Protein AF-W1YDJ2-F1 (afdb_monomer_lite)

pLDDT: mean 84.34, std 13.23, range [39.0, 96.31]

Radius of gyration: 22.23 Å; chains: 1; bounding box: 43×20×68 Å

Sequence (67 aa):
ALASQPESPSVPIHNQIRGDDPLRLVGEKLIKENTAAMYATLNVNSEEKLHECVTMLRSARRIILTG

Organism: NCBI:txid408170

Foldseek 3Di:
DPDDDPPDPFDDDDDPDTPPDDPVVVVVVVVVVVVVVVVVVVVVCPPVNVVVVVVCVVPDPDDDDDD

Secondary structure (DSSP, 8-state):
-----------EEETTEETT--H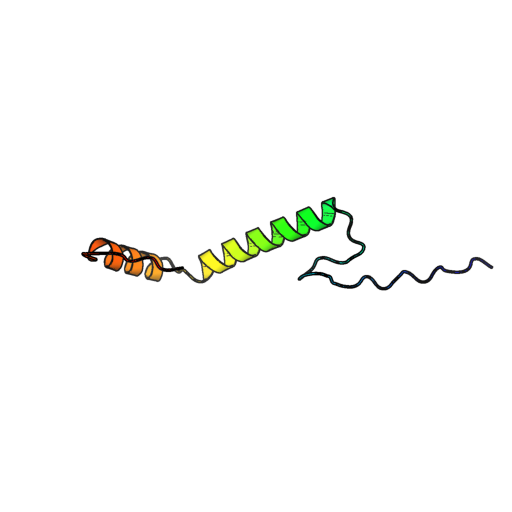HHHHHHHHHHHHHHHHHHHHHS-HHHHHHHHHHHHH-S------

Structure (mmCIF, N/CA/C/O backbone):
data_AF-W1YDJ2-F1
#
_entry.id   AF-W1YDJ2-F1
#
loop_
_atom_site.group_PDB
_atom_site.id
_atom_site.type_symbol
_atom_site.label_atom_id
_atom_site.label_alt_id
_atom_site.label_comp_id
_atom_site.label_asym_id
_atom_site.label_entity_id
_atom_site.label_seq_id
_atom_site.pdbx_PDB_ins_code
_atom_site.Cartn_x
_atom_site.Cartn_y
_atom_site.Cartn_z
_atom_site.occupancy
_atom_site.B_iso_or_equiv
_atom_site.auth_seq_id
_atom_site.auth_comp_id
_atom_site.auth_asym_id
_atom_site.auth_atom_id
_atom_site.pdbx_PDB_model_num
ATOM 1 N N . ALA A 1 1 ? 25.149 2.614 -47.232 1.00 39.00 1 ALA A N 1
ATOM 2 C CA . ALA A 1 1 ? 23.879 3.075 -46.643 1.00 39.00 1 ALA A CA 1
ATOM 3 C C . ALA A 1 1 ? 23.558 2.171 -45.459 1.00 39.00 1 ALA A C 1
ATOM 5 O O . ALA A 1 1 ? 23.276 1.002 -45.685 1.00 39.00 1 ALA A O 1
ATOM 6 N N . LEU A 1 2 ? 23.704 2.652 -44.221 1.00 46.28 2 LEU A N 1
ATOM 7 C CA . LEU A 1 2 ? 23.248 1.910 -43.042 1.00 46.28 2 LEU A CA 1
ATOM 8 C C . LEU A 1 2 ? 21.789 2.303 -42.812 1.00 46.28 2 LEU A C 1
ATOM 10 O O . LEU A 1 2 ? 21.513 3.433 -42.421 1.00 46.28 2 LEU A O 1
ATOM 14 N N . ALA A 1 3 ? 20.868 1.405 -43.153 1.00 50.16 3 ALA A N 1
ATOM 15 C CA . ALA A 1 3 ? 19.449 1.601 -42.910 1.00 50.16 3 ALA A CA 1
ATOM 16 C C . ALA A 1 3 ? 19.203 1.574 -41.397 1.00 50.16 3 ALA A C 1
ATOM 18 O O . ALA A 1 3 ? 19.376 0.540 -40.755 1.00 50.16 3 ALA A O 1
ATOM 19 N N . SER A 1 4 ? 18.831 2.721 -40.836 1.00 55.06 4 SER A N 1
ATOM 20 C CA . SER A 1 4 ? 18.320 2.843 -39.476 1.00 55.06 4 SER A CA 1
ATOM 21 C C . SER A 1 4 ? 17.079 1.955 -39.362 1.00 55.06 4 SER A C 1
ATOM 23 O O . SER A 1 4 ? 16.069 2.235 -40.010 1.00 55.06 4 SER A O 1
ATOM 25 N N . GLN A 1 5 ? 17.142 0.864 -38.594 1.00 58.12 5 GLN A N 1
ATOM 26 C CA . GLN A 1 5 ? 15.915 0.164 -38.215 1.00 58.12 5 GLN A CA 1
ATOM 27 C C . GLN A 1 5 ? 15.035 1.160 -37.447 1.00 58.12 5 GLN A C 1
ATOM 29 O O . GLN A 1 5 ? 15.550 1.840 -36.557 1.00 58.12 5 GLN A O 1
ATOM 34 N N . PRO A 1 6 ? 13.741 1.293 -37.780 1.00 55.16 6 PRO A N 1
ATOM 35 C CA . PRO A 1 6 ? 12.842 2.071 -36.950 1.00 55.16 6 PRO A CA 1
ATOM 36 C C . PRO A 1 6 ? 12.763 1.364 -35.597 1.00 55.16 6 PRO A C 1
ATOM 38 O O . PRO A 1 6 ? 12.328 0.216 -35.527 1.00 55.16 6 PRO A O 1
ATOM 41 N N . GLU A 1 7 ? 13.237 2.024 -34.539 1.00 61.41 7 GLU A N 1
ATOM 42 C CA . GLU A 1 7 ? 12.977 1.588 -33.170 1.00 61.41 7 GLU A CA 1
ATOM 43 C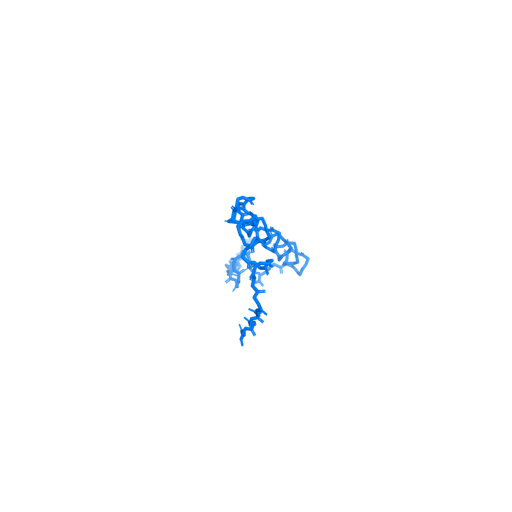 C . GLU A 1 7 ? 11.462 1.444 -33.024 1.00 61.41 7 GLU A C 1
ATOM 45 O O . GLU A 1 7 ? 10.717 2.420 -33.162 1.00 61.41 7 GLU A O 1
ATOM 50 N N . SER A 1 8 ? 11.000 0.207 -32.840 1.00 64.06 8 SER A N 1
ATOM 51 C CA . SER A 1 8 ? 9.589 -0.088 -32.621 1.00 64.06 8 SER A CA 1
ATOM 52 C C . SER A 1 8 ? 9.084 0.809 -31.491 1.00 64.06 8 SER A C 1
ATOM 54 O O . SER A 1 8 ? 9.713 0.842 -30.431 1.00 64.06 8 SER A O 1
ATOM 56 N N . PRO A 1 9 ? 7.984 1.560 -31.677 1.00 64.62 9 PRO A N 1
ATOM 57 C CA . PRO A 1 9 ? 7.510 2.469 -30.649 1.00 64.62 9 PRO A CA 1
ATOM 58 C C . PRO A 1 9 ? 7.203 1.663 -29.390 1.00 64.62 9 PRO A C 1
ATOM 60 O O . PRO A 1 9 ? 6.362 0.770 -29.396 1.00 64.62 9 PRO A O 1
ATOM 63 N N . SER A 1 10 ? 7.928 1.964 -28.319 1.00 71.38 10 SER A N 1
ATOM 64 C CA . SER A 1 10 ? 7.797 1.284 -27.038 1.00 71.38 10 SER A CA 1
ATOM 65 C C . SER A 1 10 ? 6.434 1.625 -26.414 1.00 71.38 10 SER A C 1
ATOM 67 O O . SER A 1 10 ? 6.221 2.715 -25.863 1.00 71.38 10 SER A O 1
ATOM 69 N N . VAL A 1 11 ? 5.479 0.706 -26.593 1.00 79.50 11 VAL A N 1
ATOM 70 C CA . VAL A 1 11 ? 4.071 0.852 -26.199 1.00 79.50 11 VAL A CA 1
ATOM 71 C C . VAL A 1 11 ? 3.920 0.576 -24.699 1.00 79.50 11 VAL A C 1
ATOM 73 O O . VAL A 1 11 ? 4.387 -0.466 -24.232 1.00 79.50 11 VAL A O 1
ATOM 76 N N . PRO A 1 12 ? 3.266 1.460 -23.923 1.00 80.25 12 PRO A N 1
ATOM 77 C CA . PRO A 1 12 ? 2.933 1.171 -22.533 1.00 80.25 12 PRO A CA 1
ATOM 78 C C . PRO A 1 12 ? 1.887 0.049 -22.454 1.00 80.25 12 PRO A C 1
ATOM 80 O O . PRO A 1 12 ? 0.855 0.108 -23.117 1.00 80.25 12 PRO A O 1
ATOM 83 N N . ILE A 1 13 ? 2.149 -0.963 -21.629 1.00 81.88 13 ILE A N 1
ATOM 84 C CA . ILE A 1 13 ? 1.230 -2.081 -21.366 1.00 81.88 13 ILE A CA 1
ATOM 85 C C . ILE A 1 13 ? 0.416 -1.824 -20.097 1.00 81.88 13 ILE A C 1
ATOM 87 O O . ILE A 1 13 ? -0.795 -2.026 -20.079 1.00 81.88 13 ILE A O 1
ATOM 91 N N . HIS A 1 14 ? 1.076 -1.395 -19.023 1.00 76.50 14 HIS A N 1
ATOM 92 C CA . HIS A 1 14 ? 0.437 -1.170 -17.731 1.00 76.50 14 HIS A CA 1
ATOM 93 C C . HIS A 1 14 ? 1.224 -0.135 -16.941 1.00 76.50 14 HIS A C 1
ATOM 95 O O . HIS A 1 14 ? 2.414 -0.329 -16.704 1.00 76.50 14 HIS A O 1
ATOM 101 N N . ASN A 1 15 ? 0.565 0.946 -16.523 1.00 84.12 15 ASN A N 1
ATOM 102 C CA . ASN A 1 15 ? 1.203 2.042 -15.800 1.00 84.12 15 ASN A CA 1
ATOM 103 C C . ASN A 1 15 ? 2.506 2.501 -16.500 1.00 84.12 15 ASN A C 1
ATOM 105 O O . ASN A 1 15 ? 2.452 3.071 -17.588 1.00 84.12 15 ASN A O 1
ATOM 109 N N . GLN A 1 16 ? 3.674 2.216 -15.912 1.00 85.75 16 GLN A N 1
ATOM 110 C CA . GLN A 1 16 ? 4.993 2.564 -16.460 1.00 85.75 16 GLN A CA 1
ATOM 111 C C . GLN A 1 16 ? 5.714 1.396 -17.158 1.00 85.75 16 GLN A C 1
ATOM 113 O O . GLN A 1 16 ? 6.840 1.568 -17.636 1.00 85.75 16 GLN A O 1
ATOM 118 N N . ILE A 1 17 ? 5.103 0.211 -17.209 1.00 87.12 17 ILE A N 1
ATOM 119 C CA . ILE A 1 17 ? 5.625 -0.977 -17.891 1.00 87.12 17 ILE A CA 1
ATOM 120 C C . ILE A 1 17 ? 5.380 -0.834 -19.389 1.00 87.12 17 ILE A C 1
ATOM 122 O O . ILE A 1 17 ? 4.254 -0.587 -19.825 1.00 87.12 17 ILE A O 1
ATOM 126 N N . ARG A 1 18 ? 6.438 -1.008 -20.175 1.00 88.12 18 ARG A N 1
ATOM 127 C CA . ARG A 1 18 ? 6.432 -0.944 -21.637 1.00 88.12 18 ARG A CA 1
ATOM 128 C C . ARG A 1 18 ? 6.649 -2.342 -22.210 1.00 88.12 18 ARG A C 1
ATOM 130 O O . ARG A 1 18 ? 7.249 -3.193 -21.560 1.00 88.12 18 ARG A O 1
ATOM 137 N N . GLY A 1 19 ? 6.125 -2.598 -23.406 1.00 84.12 19 GLY A N 1
ATOM 138 C CA . GLY A 1 19 ? 6.109 -3.948 -23.985 1.00 84.12 19 GLY A CA 1
ATOM 139 C C . GLY A 1 19 ? 7.464 -4.521 -24.387 1.00 84.12 19 GLY A C 1
ATOM 140 O O . GLY A 1 19 ? 7.581 -5.721 -24.602 1.00 84.12 19 GLY A O 1
ATOM 141 N N . ASP A 1 20 ? 8.476 -3.675 -24.455 1.00 88.12 20 ASP A N 1
ATOM 142 C CA . ASP A 1 20 ? 9.874 -3.985 -24.735 1.00 88.12 20 ASP A CA 1
ATOM 143 C C . ASP A 1 20 ? 10.749 -4.006 -23.470 1.00 88.12 20 ASP A C 1
ATOM 145 O O . ASP A 1 20 ? 11.953 -4.250 -23.561 1.00 88.12 20 ASP A O 1
ATOM 149 N N . ASP A 1 21 ? 10.174 -3.776 -22.283 1.00 86.38 21 ASP A N 1
ATOM 150 C CA . ASP A 1 21 ? 10.936 -3.838 -21.039 1.00 86.38 21 ASP A CA 1
ATOM 151 C C . ASP A 1 21 ? 11.454 -5.269 -20.793 1.00 86.38 21 ASP A C 1
ATOM 153 O O . ASP A 1 21 ? 10.675 -6.230 -20.796 1.00 86.38 21 ASP A O 1
ATOM 157 N N . PRO A 1 22 ? 12.748 -5.450 -20.472 1.00 90.50 22 PRO A N 1
ATOM 158 C CA . PRO A 1 22 ? 13.230 -6.740 -20.003 1.00 90.50 22 PRO A CA 1
ATOM 159 C C . PRO A 1 22 ? 12.565 -7.090 -18.664 1.00 90.50 22 PRO A C 1
ATOM 161 O O . PRO A 1 22 ? 12.342 -6.214 -17.827 1.00 90.50 22 PRO A O 1
ATOM 164 N N . LEU A 1 23 ? 12.325 -8.382 -18.406 1.00 90.44 23 LEU A N 1
ATOM 165 C CA . LEU A 1 23 ? 11.623 -8.855 -17.197 1.00 90.44 23 LEU A CA 1
ATOM 166 C C . LEU A 1 23 ? 12.188 -8.296 -15.885 1.00 90.44 23 LEU A C 1
ATOM 168 O O . LEU A 1 23 ? 11.439 -8.021 -14.951 1.00 90.44 23 LEU A O 1
ATOM 172 N N . ARG A 1 24 ? 13.506 -8.085 -15.819 1.00 92.00 24 ARG A N 1
ATOM 173 C CA . ARG A 1 24 ? 14.149 -7.438 -14.672 1.00 92.00 24 ARG A CA 1
ATOM 174 C C . ARG A 1 24 ? 13.605 -6.026 -14.430 1.00 92.00 24 ARG A C 1
ATOM 176 O O . ARG A 1 24 ? 13.244 -5.703 -13.304 1.00 92.00 24 ARG A O 1
ATOM 183 N N . LEU A 1 25 ? 13.527 -5.210 -15.480 1.00 92.06 25 LEU A N 1
ATOM 184 C CA . LEU A 1 25 ? 13.045 -3.832 -15.405 1.00 92.06 25 LEU A CA 1
ATOM 185 C C . LEU A 1 25 ? 11.543 -3.783 -15.108 1.00 92.06 25 LEU A C 1
ATOM 187 O O . LEU A 1 25 ? 11.096 -2.932 -14.343 1.00 92.06 25 LEU A O 1
ATOM 191 N N . VAL A 1 26 ? 10.773 -4.732 -15.648 1.00 91.25 26 VAL A N 1
ATOM 192 C CA . VAL A 1 26 ? 9.365 -4.921 -15.267 1.00 91.25 26 VAL A CA 1
ATOM 193 C C . VAL A 1 26 ? 9.250 -5.165 -13.760 1.00 91.25 26 VAL A C 1
ATOM 195 O O . VAL A 1 26 ? 8.466 -4.496 -13.091 1.00 91.25 26 VAL A O 1
ATOM 198 N N . GLY A 1 27 ? 10.069 -6.064 -13.204 1.00 91.38 27 GLY A N 1
ATOM 199 C CA . GLY A 1 27 ? 10.110 -6.332 -11.764 1.00 91.38 27 GLY A CA 1
ATOM 200 C C . GLY A 1 27 ? 10.449 -5.093 -10.930 1.00 91.38 27 GLY A C 1
ATOM 201 O O . GLY A 1 27 ? 9.761 -4.801 -9.953 1.00 91.38 27 GLY A O 1
ATOM 202 N N . GLU A 1 28 ? 11.457 -4.319 -11.339 1.00 93.81 28 GLU A N 1
ATOM 203 C CA . GLU A 1 28 ? 11.832 -3.059 -10.679 1.00 93.81 28 GLU A CA 1
ATOM 204 C C . GLU A 1 28 ? 10.673 -2.043 -10.683 1.00 93.81 28 GLU A C 1
ATOM 206 O O . GLU A 1 28 ? 10.389 -1.414 -9.659 1.00 93.81 28 GLU A O 1
ATOM 211 N N . LYS A 1 29 ? 9.950 -1.925 -11.805 1.00 93.06 29 LYS A N 1
ATOM 212 C CA . LYS A 1 29 ? 8.773 -1.052 -11.934 1.00 93.06 29 LYS A CA 1
ATOM 213 C C . LYS A 1 29 ? 7.619 -1.499 -11.034 1.00 93.06 29 LYS A C 1
ATOM 215 O O . LYS A 1 29 ? 7.046 -0.661 -10.342 1.00 93.06 29 LYS A O 1
ATOM 220 N N . LEU A 1 30 ? 7.334 -2.801 -10.978 1.00 91.94 30 LEU A N 1
ATOM 221 C CA . LEU A 1 30 ? 6.297 -3.363 -10.104 1.00 91.94 30 LEU A CA 1
ATOM 222 C C . LEU A 1 30 ? 6.601 -3.121 -8.619 1.00 91.94 30 LEU A C 1
ATOM 224 O O . LEU A 1 30 ? 5.723 -2.705 -7.864 1.00 91.94 30 LEU A O 1
ATOM 228 N N . ILE A 1 31 ? 7.851 -3.330 -8.191 1.00 93.38 31 ILE A N 1
ATOM 229 C CA . ILE A 1 31 ? 8.269 -3.079 -6.801 1.00 93.38 31 ILE A CA 1
ATOM 230 C C . ILE A 1 31 ? 8.112 -1.596 -6.451 1.00 93.38 31 ILE A C 1
ATOM 232 O O . ILE A 1 31 ? 7.602 -1.259 -5.377 1.00 93.38 31 ILE A O 1
ATOM 236 N N . LYS A 1 32 ? 8.527 -0.704 -7.357 1.00 92.44 32 LYS A N 1
ATOM 237 C CA . LYS A 1 32 ? 8.392 0.744 -7.178 1.00 92.44 32 LYS A CA 1
ATOM 238 C C . LYS A 1 32 ? 6.929 1.158 -7.037 1.00 92.44 32 LYS A C 1
ATOM 240 O O . LYS A 1 32 ? 6.611 1.955 -6.158 1.00 92.44 32 LYS A O 1
ATOM 245 N N . GLU A 1 33 ? 6.048 0.613 -7.869 1.00 90.12 33 GLU A N 1
ATOM 246 C CA . GLU A 1 33 ? 4.615 0.900 -7.821 1.00 90.12 33 GLU A CA 1
ATOM 247 C C . GLU A 1 33 ? 3.973 0.407 -6.523 1.00 90.12 33 GLU A C 1
ATOM 249 O O . GLU A 1 33 ? 3.290 1.179 -5.852 1.00 90.12 33 GLU A O 1
ATOM 254 N N . ASN A 1 34 ? 4.268 -0.826 -6.105 1.00 90.44 34 ASN A N 1
ATOM 255 C CA . ASN A 1 34 ? 3.779 -1.358 -4.835 1.00 90.44 34 ASN A CA 1
ATOM 256 C C . ASN A 1 34 ? 4.236 -0.491 -3.648 1.00 90.44 34 ASN A C 1
ATOM 258 O O . ASN A 1 34 ? 3.447 -0.119 -2.783 1.00 90.44 34 ASN A O 1
ATOM 262 N N . THR A 1 35 ? 5.507 -0.090 -3.648 1.00 91.75 35 THR A N 1
ATOM 263 C CA . THR A 1 35 ? 6.069 0.782 -2.609 1.00 91.75 35 THR A CA 1
ATOM 264 C C . THR A 1 35 ? 5.391 2.158 -2.601 1.00 91.75 35 THR A C 1
ATOM 266 O O . THR A 1 35 ? 5.042 2.677 -1.541 1.00 91.75 35 THR A O 1
ATOM 269 N N . ALA A 1 36 ? 5.148 2.745 -3.776 1.00 89.38 36 ALA A N 1
ATOM 270 C CA . ALA A 1 36 ? 4.429 4.011 -3.896 1.00 89.38 36 ALA A CA 1
ATOM 271 C C . ALA A 1 36 ? 2.983 3.900 -3.381 1.00 89.38 36 ALA A C 1
ATOM 273 O O . ALA A 1 36 ? 2.526 4.788 -2.661 1.00 89.38 36 ALA A O 1
ATOM 274 N N . ALA A 1 37 ? 2.287 2.801 -3.683 1.00 90.00 37 ALA A N 1
ATOM 275 C CA . ALA A 1 37 ? 0.943 2.533 -3.175 1.00 90.00 37 ALA A CA 1
ATOM 276 C C . ALA A 1 37 ? 0.921 2.371 -1.643 1.00 90.00 37 ALA A C 1
ATOM 278 O O . ALA A 1 37 ? 0.027 2.902 -0.976 1.00 90.00 37 ALA A O 1
ATOM 279 N N . MET A 1 38 ? 1.931 1.711 -1.062 1.00 88.31 38 MET A N 1
ATOM 280 C CA . MET A 1 38 ? 2.096 1.630 0.395 1.00 88.31 38 MET A CA 1
ATOM 281 C C . MET A 1 38 ? 2.264 3.019 1.019 1.00 88.31 38 MET A C 1
ATOM 283 O O . MET A 1 38 ? 1.560 3.351 1.972 1.00 88.31 38 MET A O 1
ATOM 287 N N . TYR A 1 39 ? 3.144 3.858 0.464 1.00 86.56 39 TYR A N 1
ATOM 288 C CA . TYR A 1 39 ? 3.334 5.224 0.959 1.00 86.56 39 TYR A CA 1
ATOM 289 C C . TYR A 1 39 ? 2.080 6.082 0.805 1.00 86.56 39 TYR A C 1
ATOM 291 O O . TYR A 1 39 ? 1.740 6.824 1.723 1.00 86.56 39 TYR A O 1
ATOM 299 N N . ALA A 1 40 ? 1.360 5.959 -0.311 1.00 85.75 40 ALA A N 1
ATOM 300 C CA . ALA A 1 40 ? 0.089 6.648 -0.501 1.00 85.75 40 ALA A CA 1
ATOM 301 C C . ALA A 1 40 ? -0.936 6.228 0.565 1.00 85.75 40 ALA A C 1
ATOM 303 O O . ALA A 1 40 ? -1.600 7.082 1.148 1.00 85.75 40 ALA A O 1
ATOM 304 N N . THR A 1 41 ? -1.008 4.931 0.882 1.00 82.62 41 THR A N 1
ATOM 305 C CA . THR A 1 41 ? -1.892 4.405 1.933 1.00 82.62 41 THR A CA 1
ATOM 306 C C . THR A 1 41 ? -1.521 4.960 3.307 1.00 82.62 41 THR A C 1
ATOM 308 O O . THR A 1 41 ? -2.403 5.377 4.053 1.00 82.62 41 THR A O 1
ATOM 311 N N . LEU A 1 42 ? -0.230 5.020 3.639 1.00 77.62 42 LEU A N 1
ATOM 312 C CA . LEU A 1 42 ? 0.236 5.621 4.892 1.00 77.62 42 LEU A CA 1
ATOM 313 C C . LEU A 1 42 ? -0.067 7.122 4.956 1.00 77.62 42 LEU A C 1
ATOM 315 O O . LEU A 1 42 ? -0.511 7.611 5.985 1.00 77.62 42 LEU A O 1
ATOM 319 N N . ASN A 1 43 ? 0.119 7.849 3.855 1.00 75.69 43 ASN A N 1
ATOM 320 C CA . ASN A 1 43 ? -0.098 9.293 3.823 1.00 75.69 43 ASN A CA 1
ATOM 321 C C . ASN A 1 43 ? -1.587 9.679 3.915 1.00 75.69 43 ASN A C 1
ATOM 323 O O . ASN A 1 43 ? -1.933 10.700 4.503 1.00 75.69 43 ASN A O 1
ATOM 327 N N . VAL A 1 44 ? -2.486 8.868 3.347 1.00 78.50 44 VAL A N 1
ATOM 328 C CA . VAL A 1 44 ? -3.943 9.077 3.452 1.00 78.50 44 VAL A CA 1
ATOM 329 C C . VAL A 1 44 ? -4.454 8.802 4.873 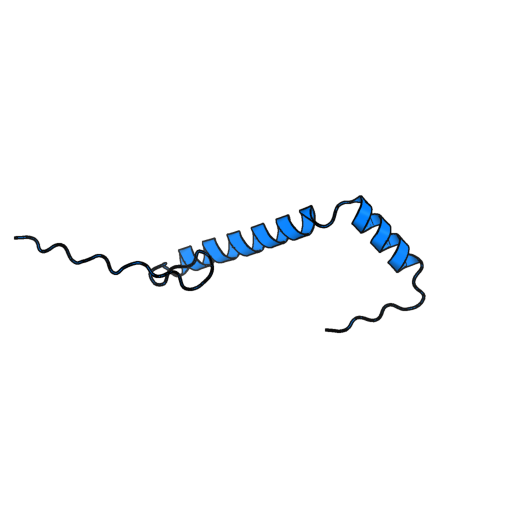1.00 78.50 44 VAL A C 1
ATOM 331 O O . VAL A 1 44 ? -5.393 9.462 5.338 1.00 78.50 44 VAL A O 1
ATOM 334 N N . ASN A 1 45 ? -3.832 7.845 5.563 1.00 81.25 45 ASN A N 1
ATOM 335 C CA . ASN A 1 45 ? -4.168 7.452 6.926 1.00 81.25 45 ASN A CA 1
ATOM 336 C C . ASN A 1 45 ? -3.303 8.214 7.933 1.00 81.25 45 ASN A C 1
ATOM 338 O O . ASN A 1 45 ? -2.347 7.669 8.484 1.00 81.25 45 ASN A O 1
ATOM 342 N N . SER A 1 46 ? -3.656 9.478 8.185 1.00 84.75 46 SER A N 1
ATOM 343 C CA . SER A 1 46 ? -3.025 10.253 9.255 1.00 84.75 46 SER A CA 1
ATOM 344 C C . SER A 1 46 ? -3.115 9.519 10.596 1.00 84.75 46 SER A C 1
ATOM 346 O O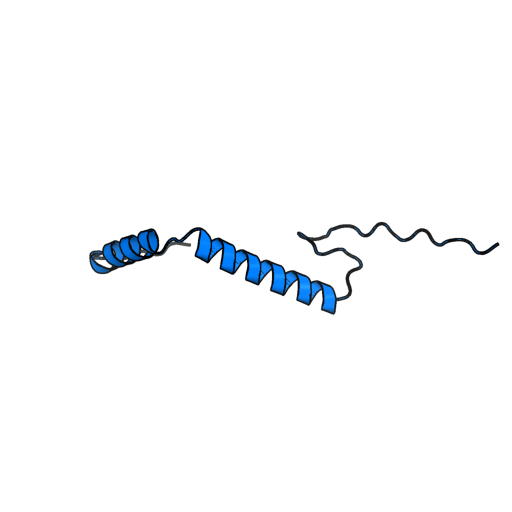 . SER A 1 46 ? -4.061 8.769 10.854 1.00 84.75 46 SER A O 1
ATOM 348 N N . GLU A 1 47 ? -2.143 9.768 11.472 1.00 87.50 47 GLU A N 1
ATOM 349 C CA . GLU A 1 47 ? -2.105 9.178 12.816 1.00 87.50 47 GLU A CA 1
ATOM 350 C C . GLU A 1 47 ? -3.410 9.421 13.590 1.00 87.50 47 GLU A C 1
ATOM 352 O O . GLU A 1 47 ? -3.922 8.520 14.248 1.00 87.50 47 GLU A O 1
ATOM 357 N N . GLU A 1 48 ? -4.007 10.601 13.422 1.00 90.38 48 GLU A N 1
ATOM 358 C CA . GLU A 1 48 ? -5.303 10.964 13.995 1.00 90.38 48 GLU A CA 1
ATOM 359 C C . GLU A 1 48 ? -6.439 10.039 13.527 1.00 90.38 48 GLU A C 1
ATOM 361 O O . GLU A 1 48 ? -7.138 9.458 14.357 1.00 90.38 48 GLU A O 1
ATOM 366 N N . LYS A 1 49 ? -6.585 9.827 12.210 1.00 89.19 49 LYS A N 1
ATOM 367 C CA . LYS A 1 49 ? -7.615 8.931 11.655 1.00 89.19 49 LYS A CA 1
ATOM 368 C C . LYS A 1 49 ? -7.406 7.491 12.103 1.00 89.19 49 LYS A C 1
ATOM 370 O O . LYS A 1 49 ? -8.371 6.783 12.382 1.00 89.19 49 LYS A O 1
ATOM 375 N N . LEU A 1 50 ? -6.149 7.051 12.185 1.00 90.62 50 LEU A N 1
ATOM 376 C CA . LEU A 1 50 ? -5.811 5.728 12.702 1.00 90.62 50 LEU A CA 1
ATOM 377 C C . LEU A 1 50 ? -6.205 5.598 14.177 1.00 90.62 50 LEU A C 1
ATOM 379 O O . LEU A 1 50 ? -6.774 4.579 14.569 1.00 90.62 50 LEU A O 1
ATOM 383 N N . HIS A 1 51 ? -5.962 6.629 14.986 1.00 93.62 51 HIS A N 1
ATOM 384 C CA . HIS A 1 51 ? -6.332 6.643 16.398 1.00 93.62 51 HIS A CA 1
ATOM 385 C C . HIS A 1 51 ? -7.854 6.626 16.609 1.00 93.62 51 HIS A C 1
ATOM 387 O O . HIS A 1 51 ? -8.366 5.871 17.445 1.00 93.62 51 HIS A O 1
ATOM 393 N N . GLU A 1 52 ? -8.590 7.402 15.812 1.00 93.88 52 GLU A N 1
ATOM 394 C CA . GLU A 1 52 ? -10.053 7.390 15.786 1.00 93.88 52 GLU A CA 1
ATOM 395 C C . GLU A 1 52 ? -10.579 6.001 15.400 1.00 93.88 52 GLU A C 1
ATOM 397 O O . GLU A 1 52 ? -11.382 5.414 16.129 1.00 93.88 52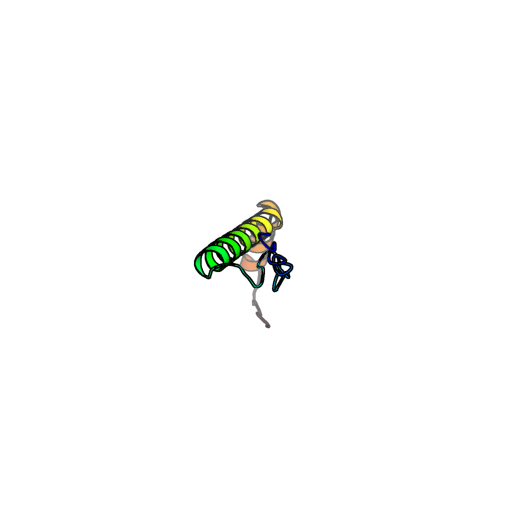 GLU A O 1
ATOM 402 N N . CYS A 1 53 ? -10.045 5.412 14.325 1.00 92.56 53 CYS A N 1
ATOM 403 C CA . CYS A 1 53 ? -10.401 4.063 13.888 1.00 92.56 53 CYS A CA 1
ATOM 404 C C . CYS A 1 53 ? -10.143 3.018 14.985 1.00 92.56 53 CYS A C 1
ATOM 406 O O . CYS A 1 53 ? -10.995 2.169 15.242 1.00 92.56 53 CYS A O 1
ATOM 408 N N . VAL A 1 54 ? -9.003 3.083 15.684 1.00 94.75 54 VAL A N 1
ATOM 409 C CA . VAL A 1 54 ? -8.702 2.184 16.813 1.00 94.75 54 VAL A CA 1
ATOM 410 C C . VAL A 1 54 ? -9.718 2.355 17.943 1.00 94.75 54 VAL A C 1
ATOM 412 O O . VAL A 1 54 ? -10.157 1.365 18.530 1.00 94.75 54 VAL A O 1
ATOM 415 N N . THR A 1 55 ? -10.131 3.585 18.237 1.00 96.31 55 THR A N 1
ATOM 416 C CA . THR A 1 55 ? -11.146 3.875 19.262 1.00 96.31 55 THR A CA 1
ATOM 417 C C . THR A 1 55 ? -12.515 3.313 18.872 1.00 96.31 55 THR A C 1
ATOM 419 O O . THR A 1 55 ? -13.181 2.664 19.687 1.00 96.31 55 THR A O 1
ATOM 422 N N . MET A 1 56 ? -12.915 3.479 17.610 1.00 95.69 56 MET A N 1
ATOM 423 C CA . MET A 1 56 ? -14.139 2.888 17.062 1.00 95.69 56 MET A CA 1
ATOM 424 C C . MET A 1 56 ? -14.104 1.359 17.141 1.00 95.69 56 MET A C 1
ATOM 426 O O . MET A 1 56 ? -15.057 0.745 17.611 1.00 95.69 56 MET A O 1
ATOM 430 N N . LEU A 1 57 ? -12.990 0.731 16.754 1.00 95.50 57 LEU A N 1
ATOM 431 C CA . LEU A 1 57 ? -12.838 -0.726 16.803 1.00 95.50 57 LEU A CA 1
ATOM 432 C C . LEU A 1 57 ? -12.865 -1.267 18.237 1.00 95.50 57 LEU A C 1
ATOM 434 O O . LEU A 1 57 ? -13.479 -2.300 18.486 1.00 95.50 57 LEU A O 1
ATOM 438 N N . ARG A 1 58 ? -12.248 -0.565 19.195 1.00 95.31 58 ARG A N 1
ATOM 439 C CA . ARG A 1 58 ? -12.253 -0.955 20.618 1.00 95.31 58 ARG A CA 1
ATOM 440 C C . ARG A 1 58 ? -13.626 -0.832 21.273 1.00 95.31 58 ARG A C 1
ATOM 442 O O . ARG A 1 58 ? -13.925 -1.589 22.190 1.00 95.31 58 ARG A O 1
ATOM 449 N N . SER A 1 59 ? -14.443 0.120 20.827 1.00 96.25 59 SER A N 1
ATOM 450 C CA . SER A 1 59 ? -15.813 0.313 21.323 1.00 96.25 59 SER A CA 1
ATOM 451 C C . SER A 1 59 ? -16.855 -0.512 20.558 1.00 96.25 59 SER A C 1
ATOM 453 O O . SER A 1 59 ? -18.004 -0.629 20.995 1.00 96.25 59 SER A O 1
ATOM 455 N N . ALA A 1 60 ? -16.471 -1.124 19.435 1.00 96.19 60 ALA A N 1
ATOM 456 C CA . ALA A 1 60 ? -17.364 -1.931 18.625 1.00 96.19 60 ALA A CA 1
ATOM 457 C C . ALA A 1 60 ? -17.718 -3.250 19.326 1.00 96.19 60 ALA A C 1
ATOM 459 O O . ALA A 1 60 ? -16.862 -4.032 19.728 1.00 96.19 60 ALA A O 1
ATOM 460 N N . ARG A 1 61 ? -19.019 -3.548 19.399 1.00 96.00 61 ARG A N 1
ATOM 461 C CA . ARG A 1 61 ? -19.521 -4.845 19.890 1.00 96.00 61 ARG A CA 1
ATOM 462 C C . ARG A 1 61 ? -19.376 -5.967 18.862 1.00 96.00 61 ARG A C 1
ATOM 464 O O . ARG A 1 61 ? 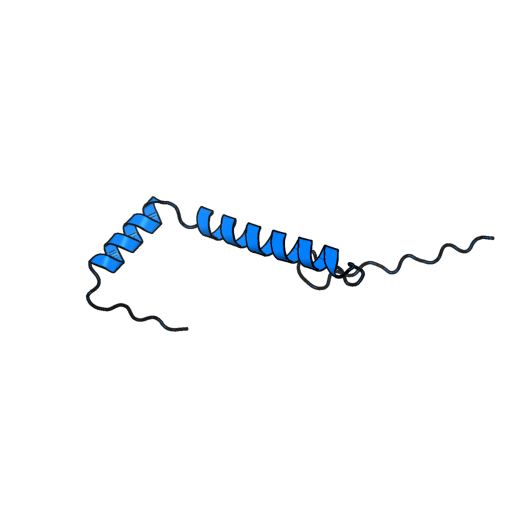-19.359 -7.138 19.223 1.00 96.00 61 ARG A O 1
ATOM 471 N N . ARG A 1 62 ? -19.324 -5.613 17.577 1.00 95.75 62 ARG A N 1
ATOM 472 C CA . ARG A 1 62 ? -19.175 -6.542 16.457 1.00 95.75 62 ARG A CA 1
ATOM 473 C C . ARG A 1 62 ? -18.557 -5.807 15.277 1.00 95.75 62 ARG A C 1
ATOM 475 O O . ARG A 1 62 ? -18.977 -4.697 14.966 1.00 95.75 62 ARG A O 1
ATOM 482 N N . ILE A 1 63 ? -17.612 -6.457 14.610 1.00 95.12 63 ILE A N 1
ATOM 483 C CA . ILE A 1 63 ? -17.016 -5.992 13.358 1.00 95.12 63 ILE A CA 1
ATOM 484 C C . ILE A 1 63 ? -17.444 -6.978 12.273 1.00 95.12 63 ILE A C 1
ATOM 486 O O . ILE A 1 63 ? -17.352 -8.191 12.468 1.00 95.12 63 ILE A O 1
ATOM 490 N N . ILE A 1 64 ? -17.957 -6.466 11.157 1.00 94.88 64 ILE A N 1
ATOM 491 C CA . ILE A 1 64 ? -18.351 -7.268 9.997 1.00 94.88 64 ILE A CA 1
ATOM 492 C C . ILE A 1 64 ? -17.466 -6.826 8.840 1.00 94.88 64 ILE A C 1
ATOM 494 O O . ILE A 1 64 ? -17.448 -5.649 8.493 1.00 94.88 64 ILE A O 1
ATOM 498 N N . LEU A 1 65 ? -16.729 -7.774 8.270 1.00 94.75 65 LEU A N 1
ATOM 499 C CA . LEU A 1 65 ? -15.930 -7.563 7.071 1.00 94.75 65 LEU A CA 1
ATOM 500 C C . LEU A 1 65 ? -16.667 -8.206 5.900 1.00 94.75 65 LEU A C 1
ATOM 502 O O . LEU A 1 65 ? -17.017 -9.384 5.962 1.00 94.75 65 LEU A O 1
ATOM 506 N N . THR A 1 66 ? -16.911 -7.426 4.856 1.00 94.00 66 THR A N 1
ATOM 507 C CA . THR A 1 66 ? -17.516 -7.886 3.603 1.00 94.00 66 THR A CA 1
ATOM 508 C C . THR A 1 66 ? -16.604 -7.475 2.460 1.00 94.00 66 THR A C 1
ATOM 510 O O . THR A 1 66 ? -16.131 -6.337 2.456 1.00 94.00 66 THR A O 1
ATOM 513 N N . GLY A 1 67 ? -16.358 -8.386 1.523 1.00 80.31 67 GLY A N 1
ATOM 514 C CA . GLY A 1 67 ? -15.523 -8.174 0.343 1.00 80.31 67 GLY A CA 1
ATOM 515 C C . GLY A 1 67 ? -16.196 -8.729 -0.895 1.00 80.31 67 GLY A C 1
ATOM 516 O O . GLY A 1 67 ? -16.947 -9.719 -0.738 1.00 80.31 67 GLY A O 1
#